Protein AF-A0A7J4FCB6-F1 (afdb_monomer)

Nearest PDB structures (foldseek):
  2wy2-assembly1_C  TM=3.686E-01  e=5.301E-01  Escherichia coli
  6z0c-assembly4_D  TM=2.544E-01  e=2.623E+00  Escherichia coli
  6z0c-assembly1_A  TM=2.480E-01  e=3.247E+00  Escherichia coli
  3u9m-assembly1_A  TM=3.701E-01  e=8.035E+00  Homo sapiens

pLDDT: mean 87.79, std 11.11, range [37.09, 98.25]

Mean predicted aligned error: 5.31 Å

Foldseek 3Di:
DDPLQVVLLVLLVVLLVQLVVLLVVLVVDDDPSVVVSLLSSLVSLLQSLQSLVPHCVVLVVVLVVCLPVHDPPDDPVSNLSVVSVVLSVVSVDDDDPDSVVSSVVSVVSSVVSVVSSCCSVVVVPD

Solvent-accessible surface area (backbone atoms only — not comparable to full-atom values): 6829 Å² total; per-residue (Å²): 134,53,72,67,56,54,52,28,50,54,49,17,57,47,26,41,52,53,12,53,53,28,38,53,56,14,70,78,37,94,54,75,62,16,57,56,28,34,43,50,12,49,56,25,27,52,48,15,53,22,24,69,76,79,26,53,76,64,47,50,52,56,37,56,49,36,68,74,75,50,78,80,91,53,54,73,67,60,42,51,52,32,51,52,53,47,57,50,49,49,65,75,50,91,59,82,71,62,60,72,62,51,52,54,51,47,51,50,52,48,51,53,40,51,52,51,52,47,54,64,65,57,68,79,70,129

Structure (mmCIF, N/CA/C/O backbone):
data_AF-A0A7J4FCB6-F1
#
_entry.id   AF-A0A7J4FCB6-F1
#
loop_
_atom_site.group_PDB
_atom_site.id
_atom_site.type_symbol
_atom_site.label_atom_id
_atom_site.label_alt_id
_atom_site.label_comp_id
_atom_site.label_asym_id
_atom_site.label_entity_id
_atom_site.label_seq_id
_atom_site.pdbx_PDB_ins_code
_atom_site.Cartn_x
_atom_site.Cartn_y
_atom_site.Cartn_z
_atom_site.occupancy
_atom_site.B_iso_or_equiv
_atom_site.auth_seq_id
_atom_site.auth_comp_id
_atom_site.auth_asym_id
_atom_site.auth_atom_id
_atom_site.pdbx_PDB_model_num
ATOM 1 N N . MET A 1 1 ? -23.127 -2.692 13.264 1.00 65.44 1 MET A N 1
ATOM 2 C CA . MET A 1 1 ? -22.203 -2.267 12.195 1.00 65.44 1 MET A CA 1
ATOM 3 C C . MET A 1 1 ? -22.864 -1.155 11.396 1.00 65.44 1 MET A C 1
ATOM 5 O O . MET A 1 1 ? -23.961 -1.377 10.890 1.00 65.44 1 MET A O 1
ATOM 9 N N . SER A 1 2 ? -22.301 0.055 11.383 1.00 82.94 2 SER A N 1
ATOM 10 C CA . SER A 1 2 ? -22.960 1.205 10.743 1.00 82.94 2 SER A CA 1
ATOM 11 C C . SER A 1 2 ? -22.859 1.140 9.211 1.00 82.94 2 SER A C 1
ATOM 13 O O . SER A 1 2 ? -21.986 0.465 8.662 1.00 82.94 2 SER A O 1
ATOM 15 N N . PHE A 1 3 ? -23.727 1.869 8.500 1.00 80.50 3 PHE A N 1
ATOM 16 C CA . PHE A 1 3 ? -23.629 2.022 7.040 1.00 80.50 3 PHE A CA 1
ATOM 17 C C . PHE A 1 3 ? -22.255 2.562 6.612 1.00 80.50 3 PHE A C 1
ATOM 19 O O . PHE A 1 3 ? -21.688 2.113 5.616 1.00 80.50 3 PHE A O 1
ATOM 26 N N . LEU A 1 4 ? -21.697 3.486 7.401 1.00 79.81 4 LEU A N 1
ATOM 27 C CA . LEU A 1 4 ? -20.383 4.073 7.162 1.00 79.81 4 LEU A CA 1
ATOM 28 C C . LEU A 1 4 ? -19.263 3.025 7.289 1.00 79.81 4 LEU A C 1
ATOM 30 O O . LEU A 1 4 ? -18.350 3.006 6.465 1.00 79.81 4 LEU A O 1
ATOM 34 N N . ASP A 1 5 ? -19.359 2.116 8.265 1.00 83.50 5 ASP A N 1
ATOM 35 C CA . ASP A 1 5 ? -18.400 1.014 8.435 1.00 83.50 5 ASP A CA 1
ATOM 36 C C . ASP A 1 5 ? -18.449 0.056 7.250 1.00 83.50 5 ASP A C 1
ATOM 38 O O . ASP A 1 5 ? -17.416 -0.264 6.663 1.00 83.50 5 ASP A O 1
ATOM 42 N N . LEU A 1 6 ? -19.652 -0.355 6.839 1.00 86.31 6 LEU A N 1
ATOM 43 C CA . LEU A 1 6 ? -19.821 -1.262 5.705 1.00 86.31 6 LEU A CA 1
ATOM 44 C C . LEU A 1 6 ? -19.286 -0.642 4.406 1.00 86.31 6 LEU A C 1
ATOM 46 O O . LEU A 1 6 ? -18.592 -1.309 3.637 1.00 86.31 6 LEU A O 1
ATOM 50 N N . HIS A 1 7 ? -19.559 0.647 4.191 1.00 89.69 7 HIS A N 1
ATOM 51 C CA . HIS A 1 7 ? -19.054 1.399 3.048 1.00 89.69 7 HIS A CA 1
ATOM 52 C C . HIS A 1 7 ? -17.521 1.439 3.025 1.00 89.69 7 HIS A C 1
ATOM 54 O O . HIS A 1 7 ? -16.909 1.105 2.007 1.00 89.69 7 HIS A O 1
ATOM 60 N N . ARG A 1 8 ? -16.889 1.785 4.153 1.00 89.50 8 ARG A N 1
ATOM 61 C CA . ARG A 1 8 ? -15.424 1.815 4.281 1.00 89.50 8 ARG A CA 1
ATOM 62 C C . ARG A 1 8 ? -14.795 0.455 4.005 1.00 89.50 8 ARG A C 1
ATOM 64 O O . ARG A 1 8 ? -13.851 0.368 3.223 1.00 89.50 8 ARG A O 1
ATOM 71 N N . ARG A 1 9 ? -15.351 -0.615 4.573 1.00 91.56 9 ARG A N 1
ATOM 72 C CA . ARG A 1 9 ? -14.859 -1.980 4.344 1.00 91.56 9 ARG A CA 1
ATOM 73 C C . ARG A 1 9 ? -14.996 -2.423 2.891 1.00 91.56 9 ARG A C 1
ATOM 75 O O . ARG A 1 9 ? -14.065 -3.007 2.338 1.00 91.56 9 ARG A O 1
ATOM 82 N N . ALA A 1 10 ? -16.130 -2.129 2.257 1.00 93.88 10 ALA A N 1
ATOM 83 C CA . ALA A 1 10 ? -16.351 -2.461 0.853 1.00 93.88 10 ALA A CA 1
ATOM 84 C C . ALA A 1 10 ? -15.323 -1.767 -0.054 1.00 93.88 10 ALA A C 1
ATOM 86 O O . ALA A 1 10 ? -14.737 -2.413 -0.929 1.00 93.88 10 ALA A O 1
ATOM 87 N N . TRP A 1 11 ? -15.053 -0.483 0.195 1.00 95.38 11 TRP A N 1
ATOM 88 C CA . TRP A 1 11 ? -14.014 0.262 -0.514 1.00 95.38 11 TRP A CA 1
ATOM 89 C C . TRP A 1 11 ? -12.617 -0.281 -0.254 1.00 95.38 11 TRP A C 1
ATOM 91 O O . TRP A 1 11 ? -11.872 -0.491 -1.206 1.00 95.38 11 TRP A O 1
ATOM 101 N N . ALA A 1 12 ? -12.277 -0.596 0.993 1.00 96.31 12 ALA A N 1
ATOM 102 C CA . ALA A 1 12 ? -10.990 -1.189 1.324 1.00 96.31 12 ALA A CA 1
ATOM 103 C C . ALA A 1 12 ? -10.724 -2.495 0.555 1.00 96.31 12 ALA A C 1
ATOM 105 O O . ALA A 1 12 ? -9.690 -2.644 -0.099 1.00 96.31 12 ALA A O 1
ATOM 106 N N . LEU A 1 13 ? -11.693 -3.415 0.556 1.00 96.25 13 LEU A N 1
ATOM 107 C CA . LEU A 1 13 ? -11.602 -4.687 -0.169 1.00 96.25 13 LEU A CA 1
ATOM 108 C C . LEU A 1 13 ? -11.559 -4.500 -1.690 1.00 96.25 13 LEU A C 1
ATOM 110 O O . LEU A 1 13 ? -10.954 -5.307 -2.403 1.00 96.25 13 LEU A O 1
ATOM 114 N N . ARG A 1 14 ? -12.230 -3.466 -2.207 1.00 97.19 14 ARG A N 1
ATOM 115 C CA . ARG A 1 14 ? -12.153 -3.094 -3.622 1.00 97.19 14 ARG A CA 1
ATOM 116 C C . ARG A 1 14 ? -10.754 -2.590 -3.967 1.00 97.19 14 ARG A C 1
ATOM 118 O O . ARG A 1 14 ? -10.143 -3.126 -4.887 1.00 97.19 14 ARG A O 1
ATOM 125 N N . CYS A 1 15 ? -10.241 -1.618 -3.219 1.00 97.50 15 CYS A N 1
ATOM 126 C CA . CYS A 1 15 ? -8.918 -1.045 -3.437 1.00 97.50 15 CYS A CA 1
ATOM 127 C C . CYS A 1 15 ? -7.826 -2.122 -3.359 1.00 97.50 15 CYS A C 1
ATOM 129 O O . CYS A 1 15 ? -6.962 -2.169 -4.231 1.00 97.50 15 CYS A O 1
ATOM 131 N N . LEU A 1 16 ? -7.916 -3.060 -2.407 1.00 98.06 16 LEU A N 1
ATOM 132 C CA . LEU A 1 16 ? -6.993 -4.196 -2.326 1.00 98.06 16 LEU A CA 1
ATOM 133 C C . LEU A 1 16 ? -7.053 -5.093 -3.575 1.00 98.06 16 LEU A C 1
ATOM 135 O O . LEU A 1 16 ? -6.013 -5.457 -4.125 1.00 98.06 16 LEU A O 1
ATOM 139 N N . ARG A 1 17 ? -8.254 -5.433 -4.063 1.00 98.25 17 ARG A N 1
ATOM 140 C CA . ARG A 1 17 ? -8.407 -6.211 -5.307 1.00 98.25 17 ARG A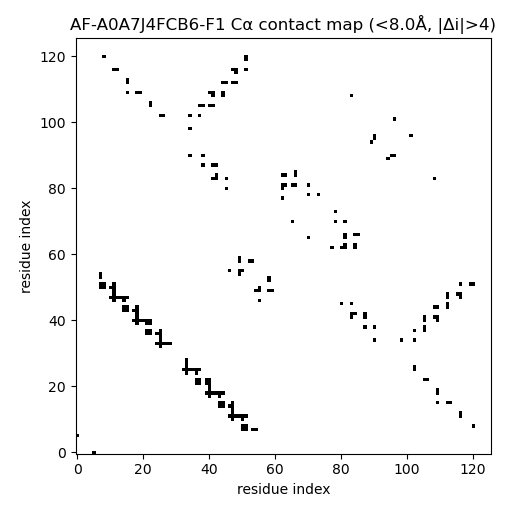 CA 1
ATOM 141 C C . ARG A 1 17 ? -7.791 -5.493 -6.501 1.00 98.25 17 ARG A C 1
ATOM 143 O O . ARG A 1 17 ? -7.034 -6.101 -7.253 1.00 98.25 17 ARG A O 1
ATOM 150 N N . GLU A 1 18 ? -8.072 -4.205 -6.658 1.00 98.12 18 GLU A N 1
ATOM 151 C CA . GLU A 1 18 ? -7.499 -3.422 -7.750 1.00 98.12 18 GLU A CA 1
ATOM 152 C C . GLU A 1 18 ? -5.968 -3.289 -7.629 1.00 98.12 18 GLU A C 1
ATOM 154 O O . GLU A 1 18 ? -5.268 -3.282 -8.645 1.00 98.12 18 GLU A O 1
ATOM 159 N N . ALA A 1 19 ? -5.428 -3.210 -6.406 1.00 98.19 19 ALA A N 1
ATOM 160 C CA . ALA A 1 19 ? -3.986 -3.191 -6.162 1.00 98.19 19 ALA A CA 1
ATOM 161 C C . ALA A 1 19 ? -3.320 -4.478 -6.664 1.00 98.19 19 ALA A C 1
ATOM 163 O O . ALA A 1 19 ? -2.336 -4.416 -7.402 1.00 98.19 19 ALA A O 1
ATOM 164 N N . LYS A 1 20 ? -3.904 -5.639 -6.340 1.00 98.00 20 LYS A N 1
ATOM 165 C CA . LYS A 1 20 ? -3.430 -6.948 -6.813 1.00 98.00 20 LYS A CA 1
ATOM 166 C C . LYS A 1 20 ? -3.453 -7.048 -8.338 1.00 98.00 20 LYS A C 1
ATOM 168 O O . LYS 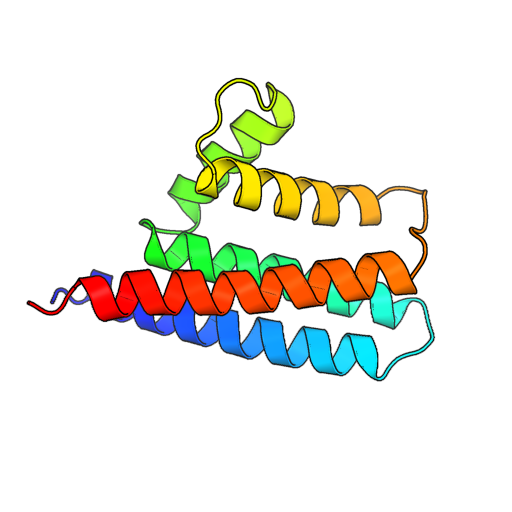A 1 20 ? -2.455 -7.454 -8.924 1.00 98.00 20 LYS A O 1
ATOM 173 N N . VAL A 1 21 ? -4.543 -6.617 -8.979 1.00 97.88 21 VAL A N 1
ATOM 174 C CA . VAL A 1 21 ? -4.648 -6.602 -10.451 1.00 97.88 21 VAL A CA 1
ATOM 175 C C . VAL A 1 21 ? -3.543 -5.737 -11.062 1.00 97.88 21 VAL A C 1
ATOM 177 O O . VAL A 1 21 ? -2.792 -6.202 -11.915 1.00 97.88 21 VAL A O 1
ATOM 180 N N . SER A 1 22 ? -3.362 -4.518 -10.555 1.00 96.31 22 SER A N 1
ATOM 181 C CA . SER A 1 22 ? -2.325 -3.599 -11.053 1.00 96.31 22 SER A CA 1
ATOM 182 C C . SER A 1 22 ? -0.920 -4.182 -10.910 1.00 96.31 22 SER A C 1
ATOM 184 O O . SER A 1 22 ? -0.082 -4.027 -11.793 1.00 96.31 22 SER A O 1
ATOM 186 N N . LEU A 1 23 ? -0.659 -4.878 -9.801 1.00 96.25 23 LEU A N 1
ATOM 187 C CA . LEU A 1 23 ? 0.618 -5.535 -9.565 1.00 96.25 23 LEU A CA 1
ATOM 188 C C . LEU A 1 23 ? 0.840 -6.695 -10.550 1.00 96.25 23 LEU A C 1
ATOM 190 O O . LEU A 1 23 ? 1.935 -6.821 -11.095 1.00 96.25 23 LEU A O 1
ATOM 194 N N . THR A 1 24 ? -0.183 -7.511 -10.823 1.00 95.94 24 THR A N 1
ATOM 195 C CA . THR A 1 24 ? -0.080 -8.581 -11.833 1.00 95.94 24 THR A CA 1
ATOM 196 C C . THR A 1 24 ? 0.186 -8.026 -13.233 1.00 95.94 24 THR A C 1
ATOM 198 O O . THR A 1 24 ? 1.057 -8.533 -13.939 1.00 95.94 24 THR A O 1
ATOM 201 N N . GLU A 1 25 ? -0.473 -6.925 -13.606 1.00 94.19 25 GLU A N 1
ATOM 202 C CA . GLU A 1 25 ? -0.218 -6.228 -14.871 1.00 94.19 25 GLU A CA 1
ATOM 203 C C . GLU A 1 25 ? 1.205 -5.666 -14.939 1.00 94.19 25 GLU A C 1
ATOM 205 O O . GLU A 1 25 ? 1.843 -5.722 -15.989 1.00 94.19 25 GLU A O 1
ATOM 210 N N . ALA A 1 26 ? 1.715 -5.139 -13.824 1.00 92.25 26 ALA A N 1
ATOM 211 C CA . ALA A 1 26 ? 3.073 -4.624 -13.735 1.00 92.25 26 ALA A CA 1
ATOM 212 C C . ALA A 1 26 ? 4.125 -5.728 -13.922 1.00 92.25 26 ALA A C 1
ATOM 214 O O . ALA A 1 26 ? 5.137 -5.503 -14.590 1.00 92.25 26 ALA A O 1
ATOM 215 N N . MET A 1 27 ? 3.891 -6.922 -13.365 1.00 90.12 27 MET A N 1
ATOM 216 C CA . MET A 1 27 ? 4.801 -8.067 -13.507 1.00 90.12 27 MET A CA 1
ATOM 217 C C . MET A 1 27 ? 4.846 -8.609 -14.938 1.00 90.12 27 MET A C 1
ATOM 219 O O . MET A 1 27 ? 5.918 -9.003 -15.394 1.00 90.12 27 MET A O 1
ATOM 223 N N . GLY A 1 28 ? 3.714 -8.587 -15.648 1.00 87.81 28 GLY A N 1
ATOM 224 C CA . GLY A 1 28 ? 3.603 -9.075 -17.028 1.00 87.81 28 GLY A CA 1
ATOM 225 C C . GLY A 1 28 ? 4.182 -8.146 -18.102 1.00 87.81 28 GLY A C 1
ATOM 226 O O . GLY A 1 28 ? 4.164 -8.506 -19.275 1.00 87.81 28 GLY A O 1
ATOM 227 N N . LYS A 1 29 ? 4.673 -6.956 -17.732 1.00 84.94 29 LYS A N 1
ATOM 228 C CA . LYS A 1 29 ? 5.228 -5.950 -18.655 1.00 84.94 29 LYS A CA 1
ATOM 229 C C . LYS A 1 29 ? 6.724 -5.772 -18.432 1.00 84.94 29 LYS A C 1
ATOM 231 O O . LYS A 1 29 ? 7.163 -5.725 -17.285 1.00 84.94 29 LYS A O 1
ATOM 236 N N . GLU A 1 30 ? 7.499 -5.618 -19.502 1.00 75.88 30 GLU A N 1
ATOM 237 C CA . GLU A 1 30 ? 8.964 -5.448 -19.438 1.00 75.88 30 GLU A CA 1
ATOM 238 C C . GLU A 1 30 ? 9.436 -3.994 -19.618 1.00 75.88 30 GLU A C 1
ATOM 240 O O . GLU A 1 30 ? 10.617 -3.702 -19.445 1.00 75.88 30 GLU A O 1
ATOM 245 N N . ASP A 1 31 ? 8.524 -3.070 -19.915 1.00 75.50 31 ASP A N 1
ATOM 246 C CA . ASP A 1 31 ? 8.817 -1.683 -20.275 1.00 75.50 31 ASP A CA 1
ATOM 247 C C . ASP A 1 31 ? 8.458 -0.675 -19.161 1.00 75.50 31 ASP A C 1
ATOM 249 O O . ASP A 1 31 ? 8.150 -1.033 -18.021 1.00 75.50 31 ASP A O 1
ATOM 253 N N . ILE A 1 32 ? 8.485 0.621 -19.493 1.00 72.00 32 ILE A N 1
ATOM 254 C CA 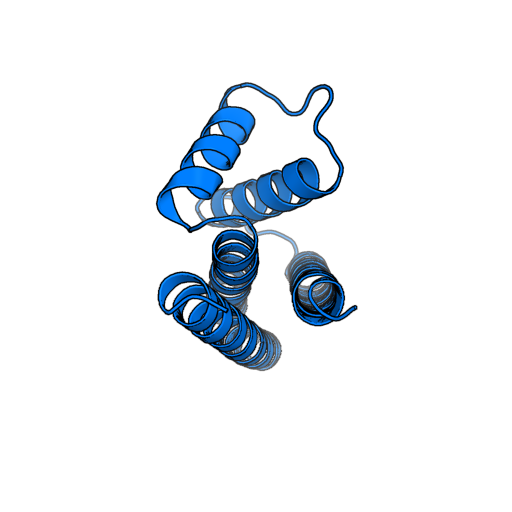. ILE A 1 32 ? 8.127 1.729 -18.589 1.00 72.00 32 ILE A CA 1
ATOM 255 C C . ILE A 1 32 ? 6.709 1.563 -18.015 1.00 72.00 32 ILE A C 1
ATOM 257 O O . ILE A 1 32 ? 6.455 1.982 -16.881 1.00 72.00 32 ILE A O 1
ATOM 261 N N . ALA A 1 33 ? 5.794 0.907 -18.737 1.00 81.62 33 ALA A N 1
ATOM 262 C CA . ALA A 1 33 ? 4.455 0.654 -18.225 1.00 81.62 33 ALA A CA 1
ATOM 263 C C . ALA A 1 33 ? 4.475 -0.304 -17.018 1.00 81.62 33 ALA A C 1
ATOM 265 O O . ALA A 1 33 ? 3.618 -0.207 -16.145 1.00 81.62 33 ALA A O 1
ATOM 266 N N . SER A 1 34 ? 5.486 -1.168 -16.876 1.00 85.62 34 SER A N 1
ATOM 267 C CA . SER A 1 34 ? 5.670 -1.982 -15.663 1.00 85.62 34 SER A CA 1
ATOM 268 C C . SER A 1 34 ? 5.718 -1.116 -14.395 1.00 85.62 34 SER A C 1
ATOM 270 O O . SER A 1 34 ? 5.005 -1.379 -13.425 1.00 85.62 34 SER A O 1
ATOM 272 N N . LEU A 1 35 ? 6.493 -0.027 -14.419 1.00 87.06 35 LEU A N 1
ATOM 273 C CA . LEU A 1 35 ? 6.662 0.851 -13.259 1.00 87.06 35 LEU A CA 1
ATOM 274 C C . LEU A 1 35 ? 5.398 1.661 -12.962 1.00 87.06 35 LEU A C 1
ATOM 276 O O . LEU A 1 35 ? 5.013 1.779 -11.799 1.00 87.06 35 LEU A O 1
ATOM 280 N N . SER A 1 36 ? 4.712 2.173 -13.988 1.00 88.38 36 SER A N 1
ATOM 281 C CA . SER A 1 36 ? 3.474 2.939 -13.790 1.00 88.38 36 SER A CA 1
ATOM 282 C C . SER A 1 36 ? 2.345 2.079 -13.210 1.00 88.38 36 SER A C 1
ATOM 284 O O . SER A 1 36 ? 1.644 2.523 -12.296 1.00 88.38 36 SER A O 1
ATOM 286 N N . HIS A 1 37 ? 2.209 0.826 -13.658 1.00 92.19 37 HIS A N 1
ATOM 287 C CA . HIS A 1 37 ? 1.251 -0.124 -13.086 1.00 92.19 37 HIS A CA 1
ATOM 288 C C . HIS A 1 37 ? 1.607 -0.501 -11.641 1.00 92.19 37 HIS A C 1
ATOM 290 O O . HIS A 1 37 ? 0.716 -0.607 -10.795 1.00 92.19 37 HIS A O 1
ATOM 296 N N . ALA A 1 38 ? 2.893 -0.627 -11.311 1.00 93.00 38 ALA A N 1
ATOM 297 C CA . ALA A 1 38 ? 3.313 -0.877 -9.936 1.00 93.00 38 ALA A CA 1
ATOM 298 C C . ALA A 1 38 ? 3.059 0.337 -9.021 1.00 93.00 38 ALA A C 1
ATOM 300 O O . ALA A 1 38 ? 2.567 0.161 -7.909 1.00 93.00 38 ALA A O 1
ATOM 301 N N . VAL A 1 39 ? 3.259 1.574 -9.493 1.00 92.88 39 VAL A N 1
ATOM 302 C CA . VAL A 1 39 ? 2.832 2.784 -8.756 1.00 92.88 39 VAL A CA 1
ATOM 303 C C . VAL A 1 39 ? 1.323 2.788 -8.521 1.00 92.88 39 VAL A C 1
ATOM 305 O O . VAL A 1 39 ? 0.860 3.134 -7.433 1.00 92.88 39 VAL A O 1
ATOM 308 N N . LEU A 1 40 ? 0.537 2.389 -9.521 1.00 94.69 40 LEU A N 1
ATOM 309 C CA . LEU A 1 40 ? -0.912 2.283 -9.378 1.00 94.69 40 LEU A CA 1
ATOM 310 C C . LEU A 1 40 ? -1.306 1.221 -8.339 1.00 94.69 40 LEU A C 1
ATOM 312 O O . LEU A 1 40 ? -2.221 1.457 -7.548 1.00 94.69 40 LEU A O 1
ATOM 316 N N . ALA A 1 41 ? -0.580 0.100 -8.287 1.00 96.81 41 ALA A N 1
ATOM 317 C CA . ALA A 1 41 ? -0.751 -0.914 -7.250 1.00 96.81 41 ALA A CA 1
ATOM 318 C C . ALA A 1 41 ? -0.521 -0.331 -5.848 1.00 96.81 41 ALA A C 1
ATOM 320 O O . ALA A 1 41 ? -1.357 -0.511 -4.965 1.00 96.81 41 ALA A O 1
ATOM 321 N N . LEU A 1 42 ? 0.562 0.430 -5.666 1.00 96.56 42 LEU A N 1
ATOM 322 C CA . LEU A 1 42 ? 0.899 1.077 -4.395 1.00 96.56 42 LEU A CA 1
ATOM 323 C C . LEU A 1 42 ? -0.163 2.089 -3.952 1.00 96.56 42 LEU A C 1
ATOM 325 O O . LEU A 1 42 ? -0.611 2.041 -2.809 1.00 96.56 42 LEU A O 1
ATOM 329 N N . LYS A 1 43 ? -0.619 2.961 -4.862 1.00 95.88 43 LYS A N 1
ATOM 330 C CA . LYS A 1 43 ? -1.685 3.942 -4.580 1.00 95.88 43 LYS A CA 1
ATOM 331 C C . LYS A 1 43 ? -2.970 3.259 -4.109 1.00 95.88 43 LYS A C 1
ATOM 333 O O . LYS A 1 43 ? -3.613 3.710 -3.162 1.00 95.88 43 LYS A O 1
ATOM 338 N N . ARG A 1 44 ? -3.339 2.152 -4.756 1.00 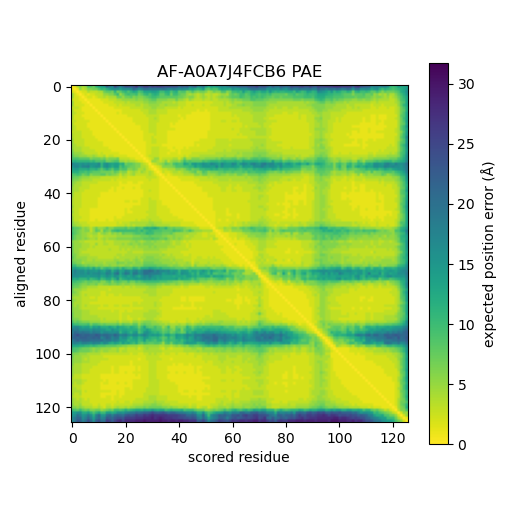97.44 44 ARG A N 1
ATOM 339 C CA . ARG A 1 44 ? -4.530 1.365 -4.410 1.00 97.44 44 ARG A CA 1
ATOM 340 C C . ARG A 1 44 ? -4.367 0.620 -3.085 1.00 97.44 44 ARG A C 1
ATOM 342 O O . ARG A 1 44 ? -5.297 0.614 -2.284 1.00 97.44 44 ARG A O 1
ATOM 349 N N . ALA A 1 45 ? -3.187 0.064 -2.819 1.00 97.56 45 ALA A N 1
ATOM 350 C CA . ALA A 1 45 ? -2.870 -0.569 -1.542 1.00 97.56 45 ALA A CA 1
ATOM 351 C C . ALA A 1 45 ? -2.969 0.438 -0.382 1.00 97.56 45 ALA A C 1
ATOM 353 O O . ALA A 1 45 ? -3.664 0.199 0.602 1.00 97.56 45 ALA A O 1
ATOM 354 N N . GLN A 1 46 ? -2.374 1.618 -0.544 1.00 96.00 46 GLN A N 1
ATOM 355 C CA . GLN A 1 46 ? -2.432 2.684 0.452 1.00 96.00 46 GLN A CA 1
ATOM 356 C C . GLN A 1 46 ? -3.873 3.170 0.696 1.00 96.00 46 GLN A C 1
ATOM 358 O O . GLN A 1 46 ? -4.303 3.295 1.842 1.00 96.00 46 GLN A O 1
ATOM 363 N N . SER A 1 47 ? -4.654 3.360 -0.376 1.00 96.06 47 SER A N 1
ATOM 364 C CA . SER A 1 47 ? -6.077 3.711 -0.285 1.00 96.06 47 SER A CA 1
ATOM 365 C C . SER A 1 47 ? -6.886 2.661 0.484 1.00 96.06 47 SER A C 1
ATOM 367 O O . SER A 1 47 ? -7.741 3.029 1.292 1.00 96.06 47 SER A O 1
ATOM 369 N N . ALA A 1 48 ? -6.592 1.368 0.299 1.00 96.94 48 ALA A N 1
ATOM 370 C CA . ALA A 1 48 ? -7.246 0.306 1.057 1.00 96.94 48 ALA A CA 1
ATOM 371 C C . ALA A 1 48 ? -7.033 0.480 2.569 1.00 96.94 48 ALA A C 1
ATOM 373 O O . ALA A 1 48 ? -7.999 0.440 3.331 1.00 96.94 48 ALA A O 1
ATOM 374 N N . ILE A 1 49 ? -5.790 0.738 2.990 1.00 96.25 49 ILE A N 1
ATOM 375 C CA . ILE A 1 49 ? -5.445 0.948 4.405 1.00 96.25 49 ILE A CA 1
ATOM 376 C C . ILE A 1 49 ? -6.147 2.194 4.946 1.00 96.25 49 ILE A C 1
ATOM 378 O O . ILE A 1 49 ? -6.731 2.154 6.027 1.00 96.25 49 ILE A O 1
ATOM 382 N N . TYR A 1 50 ? -6.160 3.288 4.181 1.00 95.12 50 TYR A N 1
ATOM 383 C CA . TYR A 1 50 ? -6.827 4.516 4.613 1.00 95.12 50 TYR A CA 1
ATOM 384 C C . TYR A 1 50 ? -8.320 4.316 4.876 1.00 95.12 50 TYR A C 1
ATOM 386 O O . TYR A 1 50 ? -8.851 4.853 5.850 1.00 95.12 50 TYR A O 1
ATOM 394 N N . HIS A 1 51 ? -8.998 3.541 4.027 1.00 94.38 51 HIS A N 1
ATOM 395 C CA . HIS A 1 51 ? -10.415 3.250 4.211 1.00 94.38 51 HIS A CA 1
ATOM 396 C C . HIS A 1 51 ? -10.690 2.486 5.506 1.00 94.38 51 HIS A C 1
ATOM 398 O O . HIS A 1 51 ? -11.680 2.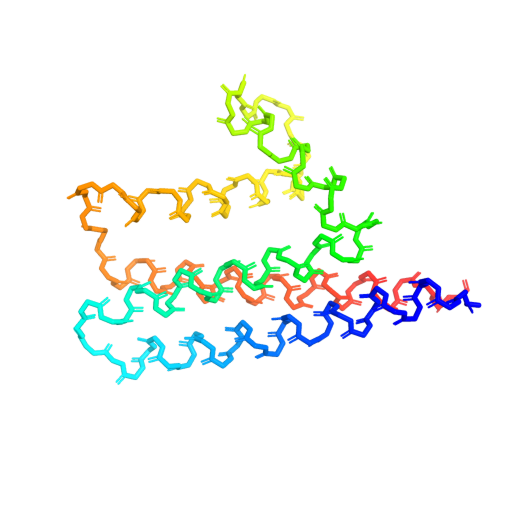790 6.165 1.00 94.38 51 HIS A O 1
ATOM 404 N N . VAL A 1 52 ? -9.826 1.548 5.897 1.00 91.88 52 VAL A N 1
ATOM 405 C CA . VAL A 1 52 ? -10.033 0.770 7.127 1.00 91.88 52 VAL A CA 1
ATOM 406 C C . VAL A 1 52 ? -9.673 1.550 8.393 1.00 91.88 52 VAL A C 1
ATOM 408 O O . VAL A 1 52 ? -10.306 1.350 9.420 1.00 91.88 52 VAL A O 1
ATOM 411 N N . LEU A 1 53 ? -8.731 2.494 8.326 1.00 89.75 53 LEU A N 1
ATOM 412 C CA . LEU A 1 53 ? -8.295 3.264 9.501 1.00 89.75 53 LEU A CA 1
ATOM 413 C C . LEU A 1 53 ? -9.200 4.442 9.889 1.00 89.75 53 LEU A C 1
ATOM 415 O O . LEU A 1 53 ? -9.050 4.994 10.975 1.00 89.75 53 LEU A O 1
ATOM 419 N N . GLY A 1 54 ? -10.122 4.864 9.026 1.00 81.00 54 GLY A N 1
ATOM 420 C CA . GLY A 1 54 ? -11.043 5.960 9.350 1.00 81.00 54 GLY A CA 1
ATOM 421 C C . GLY A 1 54 ? -11.514 6.767 8.147 1.00 81.00 54 GLY A C 1
ATOM 422 O O . GLY A 1 54 ? -12.574 7.390 8.214 1.00 81.00 54 GLY A O 1
ATOM 423 N N . GLY A 1 55 ? -10.787 6.694 7.029 1.00 83.56 55 GLY A N 1
ATOM 424 C CA . GLY A 1 55 ? -11.153 7.299 5.750 1.00 83.56 55 GLY A CA 1
ATOM 425 C C . GLY A 1 55 ? -9.962 7.949 5.020 1.00 83.56 55 GLY A C 1
ATOM 426 O O . GLY A 1 55 ? -9.057 8.472 5.677 1.00 83.56 55 GLY A O 1
ATOM 427 N N . PRO A 1 56 ? -9.969 7.982 3.671 1.00 86.94 56 PRO A N 1
ATOM 428 C CA . PRO A 1 56 ? -8.892 8.554 2.849 1.00 86.94 56 PRO A CA 1
ATOM 429 C C . PRO A 1 56 ? -8.522 9.994 3.193 1.00 86.94 56 PRO A C 1
ATOM 431 O O . PRO A 1 56 ? -7.337 10.324 3.255 1.00 86.94 56 PRO A O 1
ATOM 434 N N . GLU A 1 57 ? -9.527 10.831 3.449 1.00 86.31 57 GLU A N 1
ATOM 435 C CA . GLU A 1 57 ? -9.347 12.275 3.641 1.00 86.31 57 GLU A CA 1
ATOM 436 C C . GLU A 1 57 ? -8.473 12.572 4.867 1.00 86.31 57 GLU A C 1
ATOM 438 O O . GLU A 1 57 ? -7.537 13.369 4.814 1.00 86.31 57 GLU A O 1
ATOM 443 N N . PHE A 1 58 ? -8.766 11.896 5.980 1.00 86.31 58 PHE A N 1
ATOM 444 C CA . PHE A 1 58 ? -8.120 12.143 7.266 1.00 86.31 58 PHE A CA 1
ATOM 445 C C . PHE A 1 58 ? -6.736 11.505 7.325 1.00 86.31 58 PHE A C 1
ATOM 447 O O . PHE A 1 58 ? -5.756 12.171 7.662 1.00 86.31 58 PHE A O 1
ATOM 454 N N . VAL A 1 59 ? -6.636 10.228 6.946 1.00 90.31 59 VAL A N 1
ATOM 455 C CA . VAL A 1 59 ? -5.366 9.496 7.008 1.00 90.31 59 VAL A CA 1
ATOM 456 C C . VAL A 1 59 ? -4.369 10.072 6.000 1.00 90.31 59 VAL A C 1
ATOM 458 O O . VAL A 1 59 ? -3.204 10.286 6.336 1.00 90.31 59 VAL A O 1
ATOM 461 N N . GLY A 1 60 ? -4.830 10.436 4.799 1.00 89.19 60 GLY A N 1
ATOM 462 C CA . GLY A 1 60 ? -3.981 11.039 3.773 1.00 89.19 60 GLY A CA 1
ATOM 463 C C . GLY A 1 60 ? -3.347 12.366 4.206 1.00 89.19 60 GLY A C 1
ATOM 464 O O . GLY A 1 60 ? -2.191 12.631 3.868 1.00 89.19 60 GLY A O 1
ATOM 465 N N . LEU A 1 61 ? -4.051 13.191 4.990 1.00 89.62 61 LEU A N 1
ATOM 466 C CA . LEU A 1 61 ? -3.486 14.426 5.550 1.00 89.62 61 LEU A CA 1
ATOM 467 C C . LEU A 1 61 ? -2.359 14.142 6.551 1.00 89.62 61 LEU A C 1
ATOM 469 O O . LEU A 1 61 ? -1.318 14.804 6.504 1.00 89.62 61 LEU A O 1
ATOM 473 N N . VAL A 1 62 ? -2.545 13.149 7.426 1.00 90.88 62 VAL A N 1
ATOM 474 C CA . VAL A 1 62 ? -1.536 12.746 8.419 1.00 90.88 62 VAL A CA 1
ATOM 475 C C . VAL A 1 62 ? -0.284 12.208 7.729 1.00 90.88 62 VAL A C 1
ATOM 477 O O . VAL A 1 62 ? 0.825 12.621 8.071 1.00 90.88 62 VAL A O 1
ATOM 480 N N . VAL A 1 63 ? -0.442 11.352 6.718 1.00 92.06 63 VAL A N 1
ATOM 481 C CA . VAL A 1 63 ? 0.691 10.795 5.962 1.00 92.06 63 VAL A CA 1
ATOM 482 C C . VAL A 1 63 ? 1.461 11.898 5.236 1.00 92.06 63 VAL A C 1
ATOM 484 O O . VAL A 1 63 ? 2.675 12.017 5.408 1.00 92.06 63 VAL A O 1
ATOM 487 N N . LYS A 1 64 ? 0.769 12.778 4.499 1.00 90.50 64 LYS A N 1
ATOM 488 C CA . LYS A 1 64 ? 1.407 13.894 3.774 1.00 90.50 64 LYS A CA 1
ATOM 489 C C . LYS A 1 64 ? 2.158 14.854 4.694 1.00 90.50 64 LYS A C 1
ATOM 491 O O . LYS A 1 64 ? 3.183 15.400 4.288 1.00 90.50 64 LYS A O 1
ATOM 496 N N . ARG A 1 65 ? 1.669 15.072 5.920 1.00 89.62 65 ARG A N 1
ATOM 497 C CA . ARG A 1 65 ? 2.374 15.878 6.926 1.00 89.62 65 ARG A CA 1
ATOM 498 C C . ARG A 1 65 ? 3.724 15.247 7.276 1.00 89.62 65 ARG A C 1
ATOM 500 O O . ARG A 1 65 ? 4.738 15.933 7.216 1.00 89.62 65 ARG A O 1
ATOM 507 N N . HIS A 1 66 ? 3.763 13.953 7.572 1.00 90.44 66 HIS A N 1
ATOM 508 C C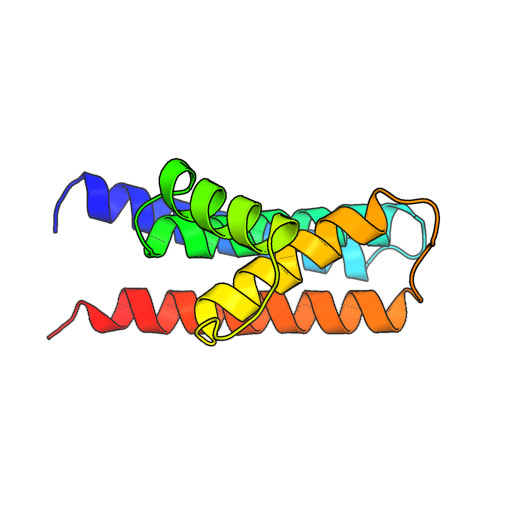A . HIS A 1 66 ? 5.003 13.281 7.981 1.00 90.44 66 HIS A CA 1
ATOM 509 C C . HIS A 1 66 ? 5.992 13.083 6.830 1.00 90.44 66 HIS A C 1
ATOM 511 O O . HIS A 1 66 ? 7.197 13.207 7.028 1.00 90.44 66 HIS A O 1
ATOM 517 N N . VAL A 1 67 ? 5.512 12.905 5.596 1.00 87.81 67 VAL A N 1
ATOM 518 C CA . VAL A 1 67 ? 6.392 12.943 4.414 1.00 87.81 67 VAL A CA 1
ATOM 519 C C . VAL A 1 67 ? 7.165 14.267 4.328 1.00 87.81 67 VAL A C 1
ATOM 521 O O . VAL A 1 67 ? 8.331 14.256 3.945 1.00 87.81 67 VAL A O 1
ATOM 524 N N . LYS A 1 68 ? 6.542 15.394 4.706 1.00 84.38 68 LYS A N 1
ATOM 525 C CA . LYS A 1 68 ? 7.162 16.731 4.664 1.00 84.38 68 LYS A CA 1
ATOM 526 C C . LYS A 1 68 ? 8.018 17.066 5.885 1.00 84.38 68 LYS A C 1
ATOM 528 O O . LYS A 1 68 ? 9.001 17.782 5.740 1.00 84.38 68 LYS A O 1
ATOM 533 N N . HIS A 1 69 ? 7.613 16.617 7.071 1.00 80.50 69 HIS A N 1
ATOM 534 C CA . HIS A 1 69 ? 8.185 17.077 8.341 1.00 80.50 69 HIS A CA 1
ATOM 535 C C . HIS A 1 69 ? 9.101 16.058 9.034 1.00 80.50 69 HIS A C 1
ATOM 537 O O . HIS A 1 69 ? 9.712 16.409 10.036 1.00 80.50 69 HIS A O 1
ATOM 543 N N . GLY A 1 70 ? 9.245 14.842 8.496 1.00 77.50 70 GLY A N 1
ATOM 544 C CA . GLY A 1 70 ? 10.183 13.836 9.001 1.00 77.50 70 GLY A CA 1
ATOM 545 C C . GLY A 1 70 ? 9.509 12.565 9.526 1.00 77.50 70 GLY A C 1
ATOM 546 O O . GLY A 1 70 ? 8.295 12.508 9.719 1.00 77.50 70 GLY A O 1
ATOM 547 N N . LYS A 1 71 ? 10.325 11.519 9.724 1.00 74.44 71 LYS A N 1
ATOM 548 C CA . LYS A 1 71 ? 9.893 10.169 10.141 1.00 74.44 71 LYS A CA 1
ATOM 549 C C . LYS A 1 71 ? 10.240 9.820 11.593 1.00 74.44 71 LYS A C 1
ATOM 551 O O . LYS A 1 71 ? 10.284 8.639 11.939 1.00 74.44 71 LYS A O 1
ATOM 556 N N . GLU A 1 72 ? 10.558 10.814 12.407 1.00 78.75 72 GLU A N 1
ATOM 557 C CA . GLU A 1 72 ? 10.942 10.591 13.800 1.00 78.75 72 GLU A CA 1
ATOM 558 C C . GLU A 1 72 ? 9.747 10.034 14.585 1.00 78.75 72 GLU A C 1
ATOM 560 O O . GLU A 1 72 ? 8.617 10.481 14.402 1.00 78.75 72 GLU A O 1
ATOM 565 N N . ASP A 1 73 ? 9.998 8.990 15.380 1.00 80.38 73 ASP A N 1
ATOM 566 C CA . ASP A 1 73 ? 9.039 8.347 16.288 1.00 80.38 73 ASP A CA 1
ATOM 567 C C . ASP A 1 73 ? 7.683 7.921 15.689 1.00 80.38 73 ASP A C 1
ATOM 569 O O . ASP A 1 73 ? 6.695 7.762 16.405 1.00 80.38 73 ASP A O 1
ATOM 573 N N . LEU A 1 74 ? 7.626 7.652 14.377 1.00 87.38 74 LEU A N 1
ATOM 574 C CA . LEU A 1 74 ? 6.422 7.091 13.758 1.00 87.38 74 LEU A CA 1
ATOM 575 C C . LEU A 1 74 ? 6.182 5.662 14.239 1.00 87.38 74 LEU A C 1
ATOM 577 O O . LEU A 1 74 ? 7.093 4.818 14.161 1.00 87.38 74 LEU A O 1
ATOM 581 N N . ASP A 1 75 ? 4.933 5.378 14.612 1.00 90.56 75 ASP A N 1
ATOM 582 C CA . ASP A 1 75 ? 4.464 4.012 14.803 1.00 90.56 75 ASP A CA 1
ATOM 583 C C . ASP A 1 75 ? 4.644 3.193 13.504 1.00 90.56 75 ASP A C 1
ATOM 585 O O . ASP A 1 75 ? 4.723 3.760 12.404 1.00 90.56 75 ASP A O 1
ATOM 589 N N . PRO A 1 76 ? 4.736 1.854 13.595 1.00 92.06 76 PRO A N 1
ATOM 590 C CA . PRO A 1 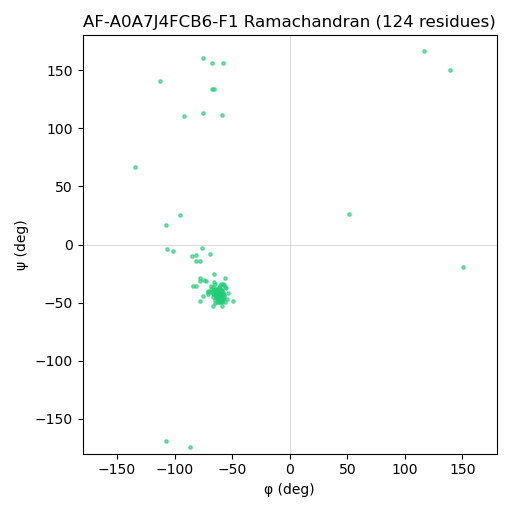76 ? 5.036 1.017 12.437 1.00 92.06 76 PRO A CA 1
ATOM 591 C C . PRO A 1 76 ? 4.057 1.177 11.267 1.00 92.06 76 PRO A C 1
ATOM 593 O O . PRO A 1 76 ? 4.482 1.122 10.111 1.00 92.06 76 PRO A O 1
ATOM 596 N N . LEU A 1 77 ? 2.768 1.402 11.539 1.00 91.75 77 LEU A N 1
ATOM 597 C CA . LEU A 1 77 ? 1.746 1.523 10.502 1.00 91.75 77 LEU A CA 1
ATOM 598 C C . LEU A 1 77 ? 1.844 2.873 9.791 1.00 91.75 77 LEU A C 1
ATOM 600 O O . LEU A 1 77 ? 1.821 2.930 8.559 1.00 91.75 77 LEU A O 1
ATOM 604 N N . LEU A 1 78 ? 2.017 3.959 10.544 1.00 92.19 78 LEU A N 1
ATOM 605 C CA . LEU A 1 78 ? 2.229 5.279 9.956 1.00 92.19 78 LEU A CA 1
ATOM 606 C C . LEU A 1 78 ? 3.546 5.339 9.172 1.00 92.19 78 LEU A C 1
ATOM 608 O O . LEU A 1 78 ? 3.580 5.885 8.067 1.00 92.19 78 LEU A O 1
ATOM 612 N N . ARG A 1 79 ? 4.614 4.715 9.683 1.00 93.81 79 ARG A N 1
ATOM 613 C CA . ARG A 1 79 ? 5.889 4.577 8.963 1.00 93.81 79 ARG A CA 1
ATOM 614 C C . ARG A 1 79 ? 5.712 3.845 7.637 1.00 93.81 79 ARG A C 1
ATOM 616 O O . ARG A 1 79 ? 6.194 4.329 6.615 1.00 93.81 79 ARG A O 1
ATOM 623 N N . PHE A 1 80 ? 4.985 2.730 7.647 1.00 94.81 80 PHE A N 1
ATOM 624 C CA . PHE A 1 80 ? 4.673 1.960 6.446 1.00 94.81 80 PHE A CA 1
ATOM 625 C C . PHE A 1 80 ? 3.931 2.810 5.403 1.00 94.81 80 PHE A C 1
ATOM 627 O O . PHE A 1 80 ? 4.338 2.864 4.243 1.00 94.81 80 PHE A O 1
ATOM 634 N N . LEU A 1 81 ? 2.905 3.558 5.815 1.00 95.19 81 LEU A N 1
ATOM 635 C CA . LEU A 1 81 ? 2.149 4.445 4.922 1.00 95.19 81 LEU A CA 1
ATOM 636 C C . LEU A 1 81 ? 2.999 5.578 4.330 1.00 95.19 81 LEU A C 1
ATOM 638 O O . LEU A 1 81 ? 2.874 5.885 3.140 1.00 95.19 81 LEU A O 1
ATOM 642 N N . VAL A 1 82 ? 3.877 6.175 5.140 1.00 93.88 82 VAL A N 1
ATOM 643 C CA . VAL A 1 82 ? 4.821 7.217 4.705 1.00 93.88 82 VAL A CA 1
ATOM 644 C C . VAL A 1 82 ? 5.843 6.662 3.711 1.00 93.88 82 VAL A C 1
ATOM 646 O O . VAL A 1 82 ? 6.178 7.335 2.737 1.00 93.88 82 VAL A O 1
ATOM 649 N N . GLU A 1 83 ? 6.332 5.439 3.915 1.00 92.25 83 GLU A N 1
ATOM 650 C CA . GLU A 1 83 ? 7.242 4.781 2.971 1.00 92.25 83 GLU A CA 1
ATOM 651 C C . GLU A 1 83 ? 6.589 4.497 1.617 1.00 92.25 83 GLU A C 1
ATOM 653 O O . GLU A 1 83 ? 7.241 4.673 0.586 1.00 92.25 83 GLU A O 1
ATOM 658 N N . ILE A 1 84 ? 5.311 4.105 1.603 1.00 94.50 84 ILE A N 1
ATOM 659 C CA . ILE A 1 84 ? 4.553 3.936 0.357 1.00 94.50 84 ILE A CA 1
ATOM 660 C C . ILE A 1 84 ? 4.424 5.277 -0.378 1.00 94.50 84 ILE A C 1
ATOM 662 O O . ILE A 1 84 ? 4.669 5.335 -1.582 1.00 94.50 84 ILE A O 1
ATOM 666 N N . GLU A 1 85 ? 4.088 6.361 0.330 1.00 92.50 85 GLU A N 1
ATOM 667 C CA . GLU A 1 85 ? 3.921 7.691 -0.279 1.00 92.50 85 GLU A CA 1
ATOM 668 C C . GLU A 1 85 ? 5.226 8.195 -0.909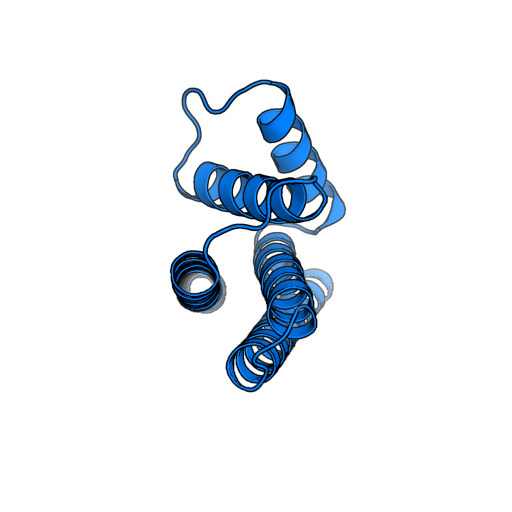 1.00 92.50 85 GLU A C 1
ATOM 670 O O . GLU A 1 85 ? 5.230 8.700 -2.031 1.00 92.50 85 GLU A O 1
ATOM 675 N N . GLN A 1 86 ? 6.351 8.011 -0.216 1.00 89.62 86 GLN A N 1
ATOM 676 C CA . GLN A 1 86 ? 7.667 8.374 -0.743 1.00 89.62 86 GLN A CA 1
ATOM 677 C C . GLN A 1 86 ? 8.032 7.551 -1.969 1.00 89.62 86 GLN A C 1
ATOM 679 O O . GLN A 1 86 ? 8.461 8.101 -2.972 1.00 89.62 86 GLN A O 1
ATOM 684 N N . MET A 1 87 ? 7.774 6.248 -1.928 1.00 89.12 87 MET A N 1
ATOM 685 C CA . MET A 1 87 ? 8.007 5.368 -3.064 1.00 89.12 87 MET A CA 1
ATOM 686 C C . MET A 1 87 ? 7.200 5.777 -4.306 1.00 89.12 87 MET A C 1
ATOM 688 O O . MET A 1 87 ? 7.700 5.702 -5.429 1.00 89.12 87 MET A O 1
ATOM 692 N N . ILE A 1 88 ? 5.951 6.209 -4.111 1.00 90.12 88 ILE A N 1
ATOM 693 C CA . ILE A 1 88 ? 5.106 6.751 -5.181 1.00 90.12 88 ILE A CA 1
ATOM 694 C C . ILE A 1 88 ? 5.704 8.057 -5.730 1.00 90.12 88 ILE A C 1
ATOM 696 O O . ILE A 1 88 ? 5.684 8.269 -6.943 1.00 90.12 88 ILE A O 1
ATOM 700 N N . PHE A 1 89 ? 6.229 8.919 -4.856 1.00 85.38 89 PHE A N 1
ATOM 701 C CA . PHE A 1 89 ? 6.833 10.196 -5.235 1.00 85.38 89 PHE A CA 1
ATOM 702 C C . PHE A 1 89 ? 8.173 10.030 -5.963 1.00 85.38 89 PHE A C 1
ATOM 704 O O . PHE A 1 89 ? 8.383 10.672 -6.991 1.00 85.38 89 PHE A O 1
ATOM 711 N N . ASP A 1 90 ? 9.046 9.135 -5.504 1.00 80.44 90 ASP A N 1
ATOM 712 C CA . ASP A 1 90 ? 10.378 8.916 -6.083 1.00 80.44 90 ASP A CA 1
ATOM 713 C C . ASP A 1 90 ? 10.300 8.531 -7.570 1.00 80.44 90 ASP A C 1
ATOM 715 O O . ASP A 1 90 ? 11.119 8.963 -8.378 1.00 80.44 90 ASP A O 1
ATOM 719 N N . LEU A 1 91 ? 9.253 7.799 -7.963 1.00 75.12 91 LEU A N 1
ATOM 720 C CA . LEU A 1 91 ? 8.979 7.428 -9.357 1.00 75.12 91 LEU A CA 1
ATOM 721 C C . LEU A 1 91 ? 8.357 8.527 -10.216 1.00 75.12 91 LEU A C 1
ATOM 723 O O . LEU A 1 91 ? 8.325 8.392 -11.437 1.00 75.12 91 LEU A O 1
ATOM 727 N N . SER A 1 92 ? 7.858 9.596 -9.599 1.00 65.12 92 SER A N 1
ATOM 728 C CA . SER A 1 92 ? 7.492 10.818 -10.321 1.00 65.12 92 SER A CA 1
ATOM 729 C C . SER A 1 92 ? 8.701 11.723 -10.598 1.00 65.12 92 SER A C 1
ATOM 731 O O . SER A 1 92 ? 8.578 12.687 -11.352 1.00 65.12 92 SER A O 1
ATOM 733 N N . GLY A 1 93 ? 9.863 11.407 -10.011 1.00 63.06 93 GLY A N 1
ATOM 734 C CA . GLY A 1 93 ? 11.140 12.076 -10.251 1.00 63.06 93 GLY A CA 1
ATOM 735 C C . GLY A 1 93 ? 11.924 11.517 -11.448 1.00 63.06 93 GLY A C 1
ATOM 736 O O . GLY A 1 93 ? 11.457 10.669 -12.202 1.00 63.06 93 GLY A O 1
ATOM 737 N N . THR A 1 94 ? 13.152 12.007 -11.634 1.00 56.62 94 THR A N 1
ATOM 738 C CA . THR A 1 94 ? 14.011 11.693 -12.794 1.00 56.62 94 THR A CA 1
ATOM 739 C C . THR A 1 94 ? 14.836 10.410 -12.647 1.00 56.62 94 THR A C 1
ATOM 741 O O . THR A 1 94 ? 15.442 9.958 -13.618 1.00 56.62 94 THR A O 1
ATOM 744 N N . ALA A 1 95 ? 14.879 9.809 -11.455 1.00 60.12 95 ALA A N 1
ATOM 745 C CA . ALA A 1 95 ? 15.648 8.598 -11.195 1.00 60.12 95 ALA A CA 1
ATOM 746 C C . ALA A 1 95 ? 14.778 7.353 -11.411 1.00 60.12 95 ALA A C 1
ATOM 748 O O . ALA A 1 95 ? 13.881 7.069 -10.623 1.00 60.12 95 ALA A O 1
ATOM 749 N N . VAL A 1 96 ? 15.062 6.581 -12.464 1.00 66.31 96 VAL A N 1
ATOM 750 C CA . VAL A 1 96 ? 14.402 5.287 -12.688 1.00 66.31 96 VAL A CA 1
ATOM 751 C C . VAL A 1 96 ? 14.991 4.264 -11.709 1.00 66.31 96 VAL A C 1
ATOM 753 O O . VAL A 1 96 ? 16.176 3.935 -11.822 1.00 66.31 96 VAL A O 1
ATOM 756 N N . PRO A 1 97 ? 14.219 3.747 -10.736 1.00 71.50 97 PRO A N 1
ATOM 757 C CA . PRO A 1 97 ? 14.726 2.748 -9.809 1.00 71.50 97 PRO A CA 1
ATOM 758 C C . PRO A 1 97 ? 15.009 1.435 -10.542 1.00 71.50 97 PRO A C 1
ATOM 760 O O . PRO A 1 97 ? 14.402 1.113 -11.566 1.00 71.50 97 PRO A O 1
ATOM 763 N N . ARG A 1 98 ? 15.904 0.620 -9.977 1.00 83.12 98 ARG A N 1
ATOM 764 C CA . ARG A 1 98 ? 16.168 -0.732 -10.478 1.00 83.12 98 ARG A CA 1
ATOM 765 C C . ARG A 1 98 ? 14.863 -1.547 -10.438 1.00 83.12 98 ARG A C 1
ATOM 767 O O . ARG A 1 98 ? 14.359 -1.846 -9.352 1.00 83.12 98 ARG A O 1
ATOM 774 N N . ARG A 1 99 ? 14.307 -1.880 -11.614 1.00 83.88 99 ARG A N 1
ATOM 775 C CA . ARG A 1 99 ? 12.957 -2.467 -11.775 1.00 83.88 99 ARG A CA 1
ATOM 776 C C . ARG A 1 99 ? 12.713 -3.650 -10.844 1.00 83.88 99 ARG A C 1
ATOM 778 O O . ARG A 1 99 ? 11.687 -3.698 -10.178 1.00 83.88 99 ARG A O 1
ATOM 785 N N . ASP A 1 100 ? 13.637 -4.603 -10.786 1.00 85.50 100 ASP A N 1
ATOM 786 C CA . ASP A 1 100 ? 13.470 -5.827 -9.997 1.00 85.50 100 ASP A CA 1
ATOM 787 C C . ASP A 1 100 ? 13.353 -5.542 -8.493 1.00 85.50 100 ASP A C 1
ATOM 789 O O . ASP A 1 100 ? 12.527 -6.146 -7.809 1.00 85.50 100 ASP A O 1
ATOM 793 N N . VAL A 1 101 ? 14.136 -4.589 -7.981 1.00 88.62 101 VAL A N 1
ATOM 794 C CA . VAL A 1 101 ? 14.068 -4.157 -6.579 1.00 88.62 101 VAL A CA 1
ATOM 795 C C . VAL A 1 101 ? 12.730 -3.479 -6.306 1.00 88.62 101 VAL A C 1
ATOM 797 O O . VAL A 1 101 ? 12.071 -3.796 -5.314 1.00 88.62 101 VAL A O 1
ATOM 800 N N . PHE A 1 102 ? 12.308 -2.589 -7.206 1.00 89.69 102 PHE A N 1
ATOM 801 C CA . PHE A 1 102 ? 11.044 -1.877 -7.077 1.00 89.69 102 PHE A CA 1
ATOM 802 C C . PHE A 1 102 ? 9.842 -2.829 -7.079 1.00 89.69 102 PHE A C 1
ATOM 804 O O . PHE A 1 102 ? 9.006 -2.776 -6.179 1.00 89.69 102 PHE A O 1
ATOM 811 N N . MET A 1 103 ? 9.803 -3.759 -8.033 1.00 91.31 103 MET A N 1
ATOM 812 C CA . MET A 1 103 ? 8.732 -4.746 -8.162 1.00 91.31 103 MET A CA 1
ATOM 813 C C . MET A 1 103 ? 8.633 -5.662 -6.941 1.00 91.31 103 MET A C 1
ATOM 815 O O . MET A 1 103 ? 7.530 -5.897 -6.446 1.00 91.31 103 MET A O 1
ATOM 819 N N . ARG A 1 104 ? 9.768 -6.135 -6.401 1.00 93.06 104 ARG A N 1
ATOM 820 C CA . ARG A 1 104 ? 9.773 -6.923 -5.156 1.00 93.06 104 ARG A CA 1
ATOM 821 C C . ARG A 1 104 ? 9.208 -6.127 -3.984 1.00 93.06 104 ARG A C 1
ATOM 823 O O . ARG A 1 104 ? 8.421 -6.663 -3.205 1.00 93.06 104 ARG A O 1
ATOM 830 N N . LYS A 1 105 ? 9.581 -4.850 -3.864 1.00 93.62 105 LYS A N 1
ATOM 831 C CA . LYS A 1 105 ? 9.089 -4.001 -2.776 1.00 93.62 105 LYS A CA 1
ATOM 832 C C . LYS A 1 105 ? 7.594 -3.697 -2.929 1.00 93.62 105 LYS A C 1
ATOM 834 O O . LYS A 1 105 ? 6.868 -3.803 -1.947 1.00 93.62 105 LYS A O 1
ATOM 839 N N . ALA A 1 106 ? 7.117 -3.436 -4.147 1.00 94.69 106 ALA A N 1
ATOM 840 C CA . ALA A 1 106 ? 5.693 -3.264 -4.429 1.00 94.69 106 ALA A CA 1
ATOM 841 C C . ALA A 1 106 ? 4.874 -4.526 -4.110 1.00 94.69 106 ALA A C 1
ATOM 843 O O . ALA A 1 106 ? 3.821 -4.428 -3.483 1.00 94.69 106 ALA A O 1
ATOM 844 N N . ALA A 1 107 ? 5.377 -5.710 -4.470 1.00 96.38 107 ALA A N 1
ATOM 845 C CA . ALA A 1 107 ? 4.727 -6.976 -4.139 1.00 96.38 107 ALA A CA 1
ATOM 846 C C . ALA A 1 107 ? 4.645 -7.213 -2.625 1.00 96.38 107 ALA A C 1
ATOM 848 O O . ALA A 1 107 ? 3.581 -7.566 -2.118 1.00 96.38 107 ALA A O 1
ATOM 849 N N . SER A 1 108 ? 5.740 -6.945 -1.907 1.00 97.00 108 SER A N 1
ATOM 850 C CA . SER A 1 108 ? 5.772 -7.016 -0.443 1.00 97.00 108 SER A CA 1
ATOM 851 C C . SER A 1 108 ? 4.735 -6.079 0.187 1.00 97.00 108 SER A C 1
ATOM 853 O O . SER A 1 108 ? 3.923 -6.517 0.995 1.00 97.00 108 SER A O 1
ATOM 855 N N . ILE A 1 109 ? 4.661 -4.823 -0.270 1.00 97.44 109 ILE A N 1
ATOM 856 C CA . ILE A 1 109 ? 3.680 -3.842 0.221 1.00 97.44 109 ILE A CA 1
ATOM 857 C C . ILE A 1 109 ? 2.239 -4.317 0.005 1.00 97.44 109 ILE A C 1
ATOM 859 O O . ILE A 1 109 ? 1.416 -4.191 0.913 1.00 97.44 109 ILE A O 1
ATOM 863 N N . VAL A 1 110 ? 1.912 -4.855 -1.174 1.00 97.88 110 VAL A N 1
ATOM 864 C CA . VAL A 1 110 ? 0.559 -5.366 -1.455 1.00 97.88 110 VAL A CA 1
ATOM 865 C C . VAL A 1 110 ? 0.221 -6.553 -0.546 1.00 97.88 110 VAL A C 1
ATOM 867 O O . VAL A 1 110 ? -0.900 -6.619 -0.045 1.00 97.88 110 VAL A O 1
ATOM 870 N N . SER A 1 111 ? 1.185 -7.439 -0.276 1.00 97.94 111 SER A N 1
ATOM 871 C CA . SER A 1 111 ? 1.013 -8.563 0.656 1.00 97.94 111 SER A CA 1
ATOM 872 C C . SER A 1 111 ? 0.787 -8.086 2.093 1.00 97.94 111 SER A C 1
ATOM 874 O O . SER A 1 111 ? -0.194 -8.464 2.724 1.00 97.94 111 SER A O 1
ATOM 876 N N . THR A 1 112 ? 1.635 -7.188 2.599 1.00 97.81 112 THR A N 1
ATOM 877 C CA . THR A 1 112 ? 1.472 -6.607 3.942 1.00 97.81 112 THR A CA 1
ATOM 878 C C . THR A 1 112 ? 0.157 -5.839 4.063 1.00 97.81 112 THR A C 1
ATOM 880 O O . THR A 1 112 ? -0.506 -5.889 5.093 1.00 97.81 112 THR A O 1
ATOM 883 N N . THR A 1 113 ? -0.268 -5.158 2.99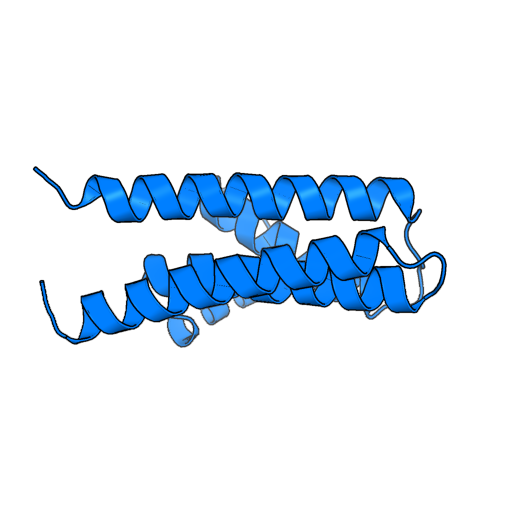7 1.00 97.69 113 THR A N 1
ATOM 884 C CA . THR A 1 113 ? -1.574 -4.492 2.962 1.00 97.69 113 THR A CA 1
ATOM 885 C C . THR A 1 113 ? -2.704 -5.498 3.138 1.00 97.69 113 THR A C 1
ATOM 887 O O . THR A 1 113 ? -3.603 -5.258 3.933 1.00 97.69 113 THR A O 1
ATOM 890 N N . GLU A 1 114 ? -2.670 -6.632 2.439 1.00 97.44 114 GLU A N 1
ATOM 891 C CA . GLU A 1 114 ? -3.662 -7.694 2.623 1.00 97.44 114 GLU A CA 1
ATOM 892 C C . GLU A 1 114 ? -3.723 -8.192 4.072 1.00 97.44 114 GLU A C 1
ATOM 894 O O . GLU A 1 114 ? -4.819 -8.321 4.619 1.00 97.44 114 GLU A O 1
ATOM 899 N N . GLU A 1 115 ? -2.571 -8.404 4.707 1.00 96.56 115 GLU A N 1
ATOM 900 C CA . GLU A 1 115 ? -2.490 -8.809 6.114 1.00 96.56 115 GLU A CA 1
ATOM 901 C C . GLU A 1 115 ? -3.092 -7.755 7.052 1.00 96.56 115 GLU A C 1
ATOM 903 O O . GLU A 1 115 ? -3.910 -8.096 7.906 1.00 96.56 115 GLU A O 1
ATOM 908 N N . ILE A 1 116 ? -2.760 -6.473 6.859 1.00 95.06 116 ILE A N 1
ATOM 909 C CA . ILE A 1 116 ? -3.327 -5.359 7.638 1.00 95.06 116 ILE A CA 1
ATOM 910 C C . ILE A 1 116 ? -4.848 -5.326 7.489 1.00 95.06 116 ILE A C 1
ATOM 912 O O . ILE A 1 116 ? -5.566 -5.247 8.485 1.00 95.06 116 ILE A O 1
ATOM 916 N N . ILE A 1 117 ? -5.351 -5.396 6.253 1.00 94.81 117 ILE A N 1
ATOM 917 C CA . ILE A 1 117 ? -6.791 -5.376 5.983 1.00 94.81 117 ILE A CA 1
ATOM 918 C C . ILE A 1 117 ? -7.462 -6.572 6.655 1.00 94.81 117 ILE A C 1
ATOM 920 O O . ILE A 1 117 ? -8.488 -6.398 7.301 1.00 94.81 117 ILE A O 1
ATOM 924 N N . LYS A 1 118 ? -6.872 -7.765 6.572 1.00 94.00 118 LYS A N 1
ATOM 925 C CA . LYS A 1 118 ? -7.401 -8.953 7.243 1.00 94.00 118 LYS A CA 1
ATOM 926 C C . LYS A 1 118 ? -7.488 -8.755 8.758 1.00 94.00 118 LYS A C 1
ATOM 928 O O . LYS A 1 118 ? -8.570 -8.896 9.313 1.00 94.00 118 LYS A O 1
ATOM 933 N N . VAL A 1 119 ? -6.393 -8.351 9.407 1.00 93.56 119 VAL A N 1
ATOM 934 C CA . VAL A 1 119 ? -6.354 -8.121 10.864 1.00 93.56 119 VAL A CA 1
ATOM 935 C C . VAL A 1 119 ? -7.400 -7.097 11.297 1.00 93.56 119 VAL A C 1
ATOM 937 O O . VAL A 1 119 ? -8.102 -7.308 12.282 1.00 93.56 119 VAL A O 1
ATOM 940 N N . MET A 1 120 ? -7.540 -6.006 10.551 1.00 89.38 120 MET A N 1
ATOM 941 C CA . MET A 1 120 ? -8.471 -4.936 10.900 1.00 89.38 120 MET A CA 1
ATOM 942 C C . MET A 1 120 ? -9.939 -5.304 10.643 1.00 89.38 120 MET A C 1
ATOM 944 O O . MET A 1 120 ? -10.823 -4.825 11.345 1.00 89.38 120 MET A O 1
ATOM 948 N N . LEU A 1 121 ? -10.225 -6.144 9.644 1.00 87.19 121 LEU A N 1
ATOM 949 C CA . LEU A 1 121 ? -11.589 -6.590 9.351 1.00 87.19 121 LEU A CA 1
ATOM 950 C C . LEU A 1 121 ? -12.043 -7.743 10.254 1.00 87.19 121 LEU A C 1
ATOM 952 O O . LEU A 1 121 ? -13.227 -7.775 10.611 1.00 87.19 121 LEU A O 1
ATOM 956 N N . ASP A 1 122 ? -11.120 -8.647 10.601 1.00 81.69 122 ASP A N 1
ATOM 957 C CA . ASP A 1 122 ? -11.338 -9.803 11.481 1.00 81.69 122 ASP A CA 1
ATOM 958 C C . ASP A 1 122 ? -11.367 -9.382 12.963 1.00 81.69 122 ASP A C 1
ATOM 960 O O . ASP A 1 122 ? -12.101 -9.961 13.761 1.00 81.69 122 ASP A O 1
ATOM 964 N N . GLY A 1 123 ? -10.618 -8.337 13.336 1.00 61.66 123 GLY A N 1
ATOM 965 C CA . GLY A 1 123 ? -10.528 -7.820 14.706 1.00 61.66 123 GLY A CA 1
ATOM 966 C C . GLY A 1 123 ? -11.793 -7.141 15.249 1.00 61.66 123 GLY A C 1
ATOM 967 O O . GLY A 1 123 ? -11.850 -6.856 16.440 1.00 61.66 123 GLY A O 1
ATOM 968 N N . GLU A 1 124 ? -12.822 -6.908 14.426 1.00 55.28 124 GLU A N 1
ATOM 969 C CA . GLU A 1 124 ? -14.127 -6.387 14.884 1.00 55.28 124 GLU A CA 1
ATOM 970 C C . GLU A 1 124 ? -15.158 -7.508 15.141 1.00 55.28 124 GLU A C 1
ATOM 972 O O . GLU A 1 124 ? -16.366 -7.285 15.040 1.00 55.28 124 GLU A O 1
ATOM 977 N N . GLY A 1 125 ? -14.690 -8.726 15.434 1.00 46.22 125 GLY A N 1
ATOM 978 C CA . GLY A 1 125 ? -15.527 -9.895 15.697 1.00 46.22 125 GLY A CA 1
ATOM 979 C C . GLY A 1 125 ? -15.106 -10.715 16.917 1.00 46.22 125 GLY A C 1
ATOM 980 O O . GLY A 1 125 ? -14.718 -11.864 16.733 1.00 46.22 125 GLY A O 1
ATOM 981 N N . VAL A 1 126 ? -15.235 -10.138 18.123 1.00 37.09 126 VAL A N 1
ATOM 982 C CA . VAL A 1 126 ? -15.782 -10.760 19.359 1.00 37.09 126 VAL A CA 1
ATOM 983 C C . VAL A 1 126 ? -16.465 -9.668 20.176 1.00 37.09 126 VAL A C 1
ATOM 985 O O . VAL A 1 126 ? -15.801 -8.642 20.440 1.00 37.09 126 VAL A O 1
#

Sequence (126 aa):
MSFLDLHRRAWALRCLREAKVSLTEAMGKEDIASLSHAVLALKRAQSAIYHVLGGPEFVGLVVKRHVKHGKEDLDPLLRFLVEIEQMIFDLSGTAVPRRDVFMRKAASIVSTTEEIIKVMLDGEGV

Radius of gyration: 14.83 Å; Cα contacts (8 Å, |Δi|>4): 124; chains: 1; bounding box: 40×28×40 Å

Secondary structure (DSSP, 8-state):
--HHHHHHHHHHHHHHHHHHHHHHHHHT--SHHHHHHHHHHHHHHHHHHHHHHT-HHHHHHHHHHHHHH--TT--HHHHHHHHHHHHHHHTTSS----HHHHHHHHHHHHHHHHHHHHHHHHTT--